Protein AF-A0A5B7FCE2-F1 (afdb_monomer_lite)

Structure (mmCIF, N/CA/C/O backbone):
data_AF-A0A5B7FCE2-F1
#
_entry.id   AF-A0A5B7FCE2-F1
#
loop_
_atom_site.group_PDB
_atom_site.id
_atom_site.type_symbol
_atom_site.label_atom_id
_atom_site.label_alt_id
_atom_site.label_comp_id
_atom_site.label_asym_id
_atom_site.label_entity_id
_atom_site.label_seq_id
_atom_site.pdbx_PDB_ins_code
_atom_site.Cartn_x
_atom_site.Cartn_y
_atom_site.Cartn_z
_atom_site.occupancy
_atom_site.B_iso_or_equiv
_atom_site.auth_seq_id
_atom_site.auth_comp_id
_atom_site.auth_asym_id
_atom_site.auth_atom_id
_atom_site.pdbx_PDB_model_num
ATOM 1 N N . MET A 1 1 ? 36.037 -33.417 -5.469 1.00 50.72 1 MET A N 1
ATOM 2 C CA . MET A 1 1 ? 34.759 -32.670 -5.357 1.00 50.72 1 MET A CA 1
ATOM 3 C C . MET A 1 1 ? 34.865 -31.194 -5.780 1.00 50.72 1 MET A C 1
ATOM 5 O O . MET A 1 1 ? 33.865 -30.491 -5.724 1.00 50.72 1 MET A O 1
ATOM 9 N N . GLU A 1 2 ? 36.021 -30.708 -6.251 1.00 56.47 2 GLU A N 1
ATOM 10 C CA . GLU A 1 2 ? 36.230 -29.274 -6.542 1.00 56.47 2 GLU A CA 1
ATOM 11 C C . GLU A 1 2 ? 35.843 -28.855 -7.974 1.00 56.47 2 GLU A C 1
ATOM 13 O O . GLU A 1 2 ? 35.480 -27.702 -8.206 1.00 56.47 2 GLU A O 1
ATOM 18 N N . THR A 1 3 ? 35.815 -29.795 -8.923 1.00 56.94 3 THR A N 1
ATOM 19 C CA . THR A 1 3 ? 35.539 -29.550 -10.353 1.00 56.94 3 THR A CA 1
ATOM 20 C C . THR A 1 3 ? 34.149 -28.950 -10.610 1.00 56.94 3 THR A C 1
ATOM 22 O O . THR A 1 3 ? 34.021 -27.975 -11.350 1.00 56.94 3 THR A O 1
ATOM 25 N N . GLY A 1 4 ? 33.116 -29.415 -9.898 1.00 60.06 4 GLY A N 1
ATOM 26 C CA . GLY A 1 4 ? 31.748 -28.892 -10.028 1.00 60.06 4 GLY A CA 1
ATOM 27 C C . GLY A 1 4 ? 31.554 -27.458 -9.507 1.00 60.06 4 GLY A C 1
ATOM 28 O O . GLY A 1 4 ? 30.597 -26.784 -9.884 1.00 60.06 4 GLY A O 1
ATOM 29 N N . SER A 1 5 ? 32.456 -26.950 -8.658 1.00 61.88 5 SER A N 1
ATOM 30 C CA . SER A 1 5 ? 32.405 -25.561 -8.167 1.00 61.88 5 SER A CA 1
ATOM 31 C C . SER A 1 5 ? 32.831 -24.567 -9.252 1.00 61.88 5 SER A C 1
ATOM 33 O O . SER A 1 5 ? 32.199 -23.521 -9.434 1.00 61.88 5 SER A O 1
ATOM 35 N N . HIS A 1 6 ? 33.860 -24.919 -10.026 1.00 64.81 6 HIS A N 1
ATOM 36 C CA . HIS A 1 6 ? 34.347 -24.113 -11.145 1.00 64.81 6 HIS A CA 1
ATOM 37 C C . HIS A 1 6 ? 33.341 -24.078 -12.301 1.00 64.81 6 HIS A C 1
ATOM 39 O O . HIS A 1 6 ? 33.077 -23.005 -12.843 1.00 64.81 6 HIS A O 1
ATOM 45 N N . GLU A 1 7 ? 32.692 -25.206 -12.597 1.00 71.44 7 GLU A N 1
ATOM 46 C CA . GLU A 1 7 ? 31.632 -25.293 -13.611 1.00 71.44 7 GLU A CA 1
ATOM 47 C C . GLU A 1 7 ? 30.398 -24.462 -13.242 1.00 71.44 7 GLU A C 1
ATOM 49 O O . GLU A 1 7 ? 29.875 -23.724 -14.075 1.00 71.44 7 GLU A O 1
ATOM 54 N N . ARG A 1 8 ? 29.957 -24.497 -11.976 1.00 72.81 8 ARG A N 1
ATOM 55 C CA . ARG A 1 8 ? 28.836 -23.665 -11.499 1.00 72.81 8 ARG A CA 1
ATOM 56 C C . ARG A 1 8 ? 29.149 -22.175 -11.600 1.00 72.81 8 ARG A C 1
ATOM 58 O O . ARG A 1 8 ? 28.287 -21.399 -12.015 1.00 72.81 8 ARG A O 1
ATOM 65 N N . LYS A 1 9 ? 30.376 -21.770 -11.255 1.00 74.06 9 LYS A N 1
ATOM 66 C CA . LYS A 1 9 ? 30.836 -20.380 -11.395 1.00 74.06 9 LYS A CA 1
ATOM 67 C C . LYS A 1 9 ? 30.898 -19.960 -12.867 1.00 74.06 9 LYS A C 1
ATOM 69 O O . LYS A 1 9 ? 30.381 -18.896 -13.200 1.00 74.06 9 LYS A O 1
ATOM 74 N N . ALA A 1 10 ? 31.438 -20.802 -13.748 1.00 77.38 10 ALA A N 1
ATOM 75 C CA . ALA A 1 10 ? 31.482 -20.552 -15.190 1.00 77.38 10 ALA A CA 1
ATOM 76 C C . ALA A 1 10 ? 30.072 -20.435 -15.800 1.00 77.38 10 ALA A C 1
ATOM 78 O O . ALA A 1 10 ? 29.779 -19.475 -16.511 1.00 77.38 10 ALA A O 1
ATOM 79 N N . GLN A 1 11 ? 29.149 -21.330 -15.436 1.00 73.94 11 GLN A N 1
ATOM 80 C CA . GLN A 1 11 ? 27.745 -21.238 -15.849 1.00 73.94 11 GLN A CA 1
ATOM 81 C C . GLN A 1 11 ? 27.049 -19.983 -15.304 1.00 73.94 11 GLN A C 1
ATOM 83 O O . GLN A 1 11 ? 26.225 -19.384 -15.991 1.00 73.94 11 GLN A O 1
ATOM 88 N N . ALA A 1 12 ? 27.366 -19.553 -14.079 1.00 79.88 12 ALA A N 1
ATOM 89 C CA . ALA A 1 12 ? 26.826 -18.318 -13.514 1.00 79.88 12 ALA A CA 1
ATOM 90 C C . ALA A 1 12 ? 27.313 -17.068 -14.268 1.00 79.88 12 ALA A C 1
ATOM 92 O O . ALA A 1 12 ? 26.557 -16.110 -14.404 1.00 79.88 12 ALA A O 1
ATOM 93 N N . LEU A 1 13 ? 28.544 -17.081 -14.785 1.00 81.81 13 LEU A N 1
ATOM 94 C CA . LEU A 1 13 ? 29.080 -16.027 -15.650 1.00 81.81 13 LEU A CA 1
ATOM 95 C C . LEU A 1 13 ? 28.371 -15.980 -17.011 1.00 81.81 13 LEU A C 1
ATOM 97 O O . LEU A 1 13 ? 27.999 -14.893 -17.441 1.00 81.81 13 LEU A O 1
ATOM 101 N N . ILE A 1 14 ? 28.096 -17.134 -17.629 1.00 87.44 14 ILE A N 1
ATOM 102 C CA . ILE A 1 14 ? 27.365 -17.225 -18.911 1.00 87.44 14 ILE A CA 1
ATOM 103 C C . ILE A 1 14 ? 25.935 -16.668 -18.794 1.00 87.44 14 ILE A C 1
ATOM 105 O O . ILE A 1 14 ? 25.410 -16.078 -19.733 1.00 87.44 14 ILE A O 1
ATOM 109 N N . ARG A 1 15 ? 25.298 -16.805 -17.624 1.00 87.81 15 ARG A N 1
ATOM 110 C CA . ARG A 1 15 ? 23.937 -16.294 -17.372 1.00 87.81 15 ARG A CA 1
ATOM 111 C C . ARG A 1 15 ? 23.875 -14.779 -17.122 1.00 87.81 15 ARG A C 1
ATOM 113 O O . ARG A 1 15 ? 22.774 -14.233 -17.035 1.00 87.81 15 ARG A O 1
ATOM 120 N N . LYS A 1 16 ? 25.008 -14.078 -16.979 1.00 89.69 16 LYS A N 1
ATOM 121 C CA . LYS A 1 16 ? 25.008 -12.625 -16.745 1.00 89.69 16 LYS A CA 1
ATOM 122 C C . LYS A 1 16 ? 24.748 -11.872 -18.047 1.00 89.69 16 LYS A C 1
ATOM 124 O O . LYS A 1 16 ? 25.494 -11.998 -19.010 1.00 89.69 16 LYS A O 1
ATOM 129 N N . ARG A 1 17 ? 23.722 -11.018 -18.045 1.00 87.94 17 ARG A N 1
ATOM 130 C CA . ARG A 1 17 ? 23.502 -10.050 -19.128 1.00 87.94 17 ARG A CA 1
ATOM 131 C C . ARG A 1 17 ? 24.552 -8.939 -19.054 1.00 87.94 17 ARG A C 1
ATOM 133 O O . ARG A 1 17 ? 24.879 -8.465 -17.964 1.00 87.94 17 ARG A O 1
ATOM 140 N N . GLN A 1 18 ? 25.061 -8.519 -20.210 1.00 87.88 18 GLN A N 1
ATOM 141 C CA . GLN A 1 18 ? 25.989 -7.394 -20.311 1.00 87.88 18 GLN A CA 1
ATOM 142 C C . GLN A 1 18 ? 25.303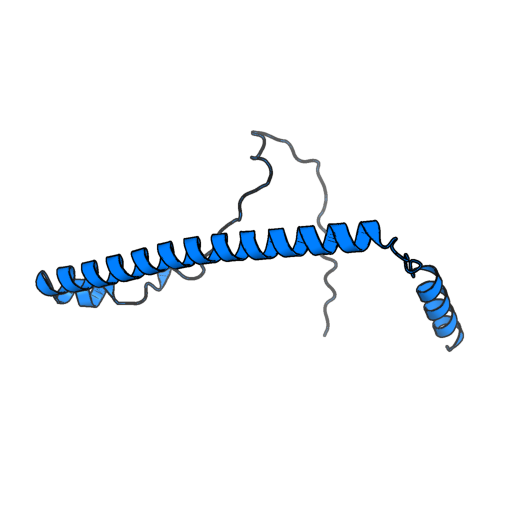 -6.093 -19.869 1.00 87.88 18 GLN A C 1
ATOM 144 O O . GLN A 1 18 ? 24.114 -5.887 -20.119 1.00 87.88 18 GLN A O 1
ATOM 149 N N . LYS A 1 19 ? 26.049 -5.209 -19.196 1.00 83.94 19 LYS A N 1
ATOM 150 C CA . LYS A 1 19 ? 25.536 -3.892 -18.803 1.00 83.94 19 LYS A CA 1
ATOM 151 C C . LYS A 1 19 ? 25.343 -3.031 -20.050 1.00 83.94 19 LYS A C 1
ATOM 153 O O . LYS A 1 19 ? 26.277 -2.858 -20.827 1.00 83.94 19 LYS A O 1
ATOM 158 N N . VAL A 1 20 ? 24.140 -2.491 -20.214 1.00 86.62 20 VAL A N 1
ATOM 159 C CA . VAL A 1 20 ? 23.812 -1.560 -21.297 1.00 86.62 20 VAL A CA 1
ATOM 160 C C . VAL A 1 20 ? 24.188 -0.147 -20.857 1.00 86.62 20 VAL A C 1
ATOM 162 O O . VAL A 1 20 ? 23.653 0.345 -19.864 1.00 86.62 20 VAL A O 1
ATOM 165 N N . THR A 1 21 ? 25.087 0.506 -21.595 1.00 85.69 21 THR A N 1
ATOM 166 C CA . THR A 1 21 ? 25.339 1.949 -21.459 1.00 85.69 21 THR A CA 1
ATOM 167 C C . THR A 1 21 ? 24.223 2.705 -22.170 1.00 85.69 21 THR A C 1
ATOM 169 O O . THR A 1 21 ? 23.902 2.404 -23.320 1.00 85.69 21 THR A O 1
ATOM 172 N N . MET A 1 22 ? 23.598 3.659 -21.484 1.00 86.31 22 MET A N 1
ATOM 173 C CA . MET A 1 22 ? 22.507 4.452 -22.053 1.00 86.31 22 MET A CA 1
ATOM 174 C C . MET A 1 22 ? 23.052 5.700 -22.736 1.00 86.31 22 MET A C 1
ATOM 176 O O . MET A 1 22 ? 24.048 6.263 -22.292 1.00 86.31 22 MET A O 1
ATOM 180 N N . ARG A 1 23 ? 22.400 6.116 -23.825 1.00 92.69 23 ARG A N 1
ATOM 181 C CA . ARG A 1 23 ? 22.645 7.430 -24.430 1.00 92.69 23 ARG A CA 1
ATOM 182 C C . ARG A 1 23 ? 22.108 8.512 -23.493 1.00 92.69 23 ARG A C 1
ATOM 184 O O . ARG A 1 23 ? 21.086 8.284 -22.846 1.00 92.69 23 ARG A O 1
ATOM 191 N N . GLU A 1 24 ? 22.756 9.672 -23.478 1.00 92.75 24 GLU A N 1
ATOM 192 C CA . GLU A 1 24 ? 22.398 10.803 -22.609 1.00 92.75 24 GLU A CA 1
ATOM 193 C C . GLU A 1 24 ? 20.923 11.207 -22.755 1.00 92.75 24 GLU A C 1
ATOM 195 O O . GLU A 1 24 ? 20.202 11.291 -21.768 1.00 92.75 24 GLU A O 1
ATOM 200 N N . GLU A 1 25 ? 20.431 11.309 -23.994 1.00 94.00 25 GLU A N 1
ATOM 201 C CA . GLU A 1 25 ? 19.029 11.635 -24.298 1.00 94.00 25 GLU A CA 1
ATOM 202 C C . GLU A 1 25 ? 18.035 10.683 -23.604 1.00 94.00 25 GLU A C 1
ATOM 204 O O . GLU A 1 25 ? 17.027 11.103 -23.040 1.00 94.00 25 GLU A O 1
ATOM 209 N N . VAL A 1 26 ? 18.341 9.382 -23.582 1.00 93.88 26 VAL A N 1
ATOM 210 C CA . VAL A 1 26 ? 17.493 8.371 -22.930 1.00 93.88 26 VAL A CA 1
ATOM 211 C C . VAL A 1 26 ? 17.553 8.507 -21.406 1.00 93.88 26 VAL A C 1
ATOM 213 O O . VAL A 1 26 ? 16.565 8.232 -20.722 1.00 93.88 26 VAL A O 1
ATOM 216 N N . ALA A 1 27 ? 18.701 8.909 -20.856 1.00 93.75 27 ALA A N 1
ATOM 217 C CA . ALA A 1 27 ? 18.851 9.152 -19.425 1.00 93.75 27 ALA A CA 1
ATOM 218 C C . ALA A 1 27 ? 18.044 10.384 -18.985 1.00 93.75 27 ALA A C 1
ATOM 220 O O . ALA A 1 27 ? 17.318 10.312 -17.990 1.00 93.75 27 ALA A O 1
ATOM 221 N N . GLU A 1 28 ? 18.090 11.465 -19.762 1.00 95.19 28 GLU A N 1
ATOM 222 C CA . GLU A 1 28 ? 17.329 12.689 -19.507 1.00 95.19 28 GLU A CA 1
ATOM 223 C C . GLU A 1 28 ? 15.814 12.451 -19.594 1.00 95.19 28 GLU A C 1
ATOM 225 O O . GLU A 1 28 ? 15.080 12.793 -18.662 1.00 95.19 28 GLU A O 1
ATOM 230 N N . GLN A 1 29 ? 15.342 11.754 -20.635 1.00 96.06 29 GLN A N 1
ATOM 231 C CA . GLN A 1 29 ? 13.928 11.372 -20.770 1.00 96.06 29 GLN A CA 1
ATOM 232 C C . GLN A 1 29 ? 13.426 10.576 -19.555 1.00 96.06 29 GLN A C 1
ATOM 234 O O . GLN A 1 29 ? 12.328 10.813 -19.044 1.00 96.06 29 GLN A O 1
ATOM 239 N N . ARG A 1 30 ? 14.240 9.645 -19.039 1.00 95.88 30 ARG A N 1
ATOM 240 C CA . ARG A 1 30 ? 13.906 8.873 -17.831 1.00 95.88 30 ARG A CA 1
ATOM 241 C C . ARG A 1 30 ? 13.876 9.738 -16.580 1.00 95.88 30 ARG A C 1
ATOM 243 O O . ARG A 1 30 ? 12.999 9.537 -15.738 1.00 95.88 30 ARG A O 1
ATOM 250 N N . ALA A 1 31 ? 14.809 10.677 -16.442 1.00 96.56 31 ALA A N 1
ATOM 251 C CA . ALA A 1 31 ? 14.831 11.606 -15.319 1.00 96.56 31 ALA A CA 1
ATOM 252 C C . ALA A 1 31 ? 13.567 12.482 -15.313 1.00 96.56 31 ALA A C 1
ATOM 254 O O . ALA A 1 31 ? 12.901 12.602 -14.281 1.00 96.56 31 ALA A O 1
ATOM 255 N N . GLN A 1 32 ? 13.175 13.004 -16.478 1.00 97.56 32 GLN A N 1
ATOM 256 C CA . GLN A 1 32 ? 11.947 13.778 -16.637 1.00 97.56 32 GLN A CA 1
ATOM 257 C C . GLN A 1 32 ? 10.698 12.950 -16.306 1.00 97.56 32 GLN A C 1
ATOM 259 O O . GLN A 1 32 ? 9.860 13.400 -15.522 1.00 97.56 32 GLN A O 1
ATOM 264 N N . LEU A 1 33 ? 10.595 11.725 -16.833 1.00 98.00 33 LEU A N 1
ATOM 265 C CA . LEU A 1 33 ? 9.478 10.824 -16.540 1.00 98.00 33 LEU A CA 1
ATOM 266 C C . LEU A 1 33 ? 9.392 10.499 -15.044 1.00 98.00 33 LEU A C 1
ATOM 268 O O . LEU A 1 33 ? 8.311 10.509 -14.461 1.00 98.00 33 LEU A O 1
ATOM 272 N N . THR A 1 34 ? 10.534 10.257 -14.400 1.00 97.94 34 THR A N 1
ATOM 273 C CA . THR A 1 34 ? 10.591 9.955 -12.963 1.00 97.94 34 THR A CA 1
ATOM 274 C C . THR A 1 34 ? 10.111 11.139 -12.125 1.00 97.94 34 THR A C 1
ATOM 276 O O . THR A 1 34 ? 9.373 10.943 -11.161 1.00 97.94 34 THR A O 1
ATOM 279 N N . LYS A 1 35 ? 10.468 12.372 -12.513 1.00 98.25 35 LYS A N 1
ATOM 280 C CA . LYS A 1 35 ? 9.981 13.600 -11.866 1.00 98.25 35 LYS A CA 1
ATOM 281 C C . LYS A 1 35 ? 8.467 13.772 -12.024 1.00 98.25 35 LYS A C 1
ATOM 283 O O . LYS A 1 35 ? 7.786 14.130 -11.069 1.00 98.25 35 LYS A O 1
ATOM 288 N N . GLN A 1 36 ? 7.930 13.511 -13.213 1.00 98.38 36 GLN A N 1
ATOM 289 C CA . GLN A 1 36 ? 6.483 13.576 -13.443 1.00 98.38 36 GLN A CA 1
ATOM 290 C C . GLN A 1 36 ? 5.745 12.505 -12.635 1.00 98.38 36 GLN A C 1
ATOM 292 O O . GLN A 1 36 ? 4.727 12.785 -12.005 1.00 98.38 36 GLN A O 1
ATOM 297 N N . TRP A 1 37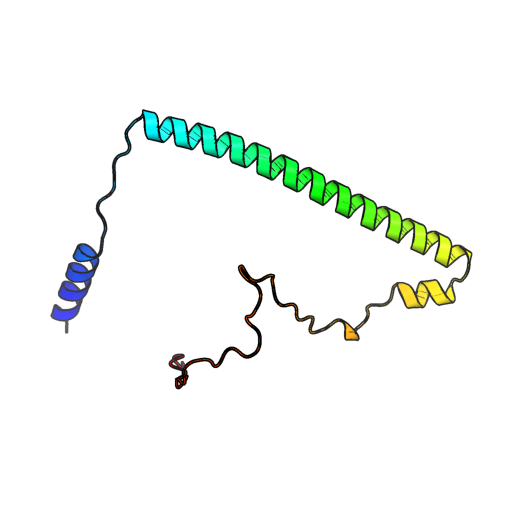 ? 6.288 11.287 -12.599 1.00 98.50 37 TRP A N 1
ATOM 298 C CA . TRP A 1 37 ? 5.721 10.192 -11.823 1.00 98.50 37 TRP A CA 1
ATOM 299 C C . TRP A 1 37 ? 5.731 10.474 -10.320 1.00 98.50 37 TRP A C 1
ATOM 301 O O . TRP A 1 37 ? 4.741 10.199 -9.642 1.00 98.50 37 TRP A O 1
ATOM 311 N N . SER A 1 38 ? 6.812 11.054 -9.788 1.00 98.31 38 SER A N 1
ATOM 312 C CA . SER A 1 38 ? 6.884 11.396 -8.366 1.00 98.31 38 SER A CA 1
ATOM 313 C C . SER A 1 38 ? 5.856 12.462 -7.989 1.00 98.31 38 SER A C 1
ATOM 315 O O . SER A 1 38 ? 5.165 12.299 -6.983 1.00 98.31 38 SER A O 1
ATOM 317 N N . GLN A 1 39 ? 5.683 13.489 -8.825 1.00 98.38 39 GLN A N 1
ATOM 318 C CA . GLN A 1 39 ? 4.640 14.495 -8.638 1.00 98.38 39 GLN A CA 1
ATOM 319 C C . GLN A 1 39 ? 3.241 13.863 -8.664 1.00 98.38 39 GLN A C 1
ATOM 321 O O . GLN A 1 39 ? 2.455 14.071 -7.742 1.00 98.38 39 GLN A O 1
ATOM 326 N N . TYR A 1 40 ? 2.953 13.023 -9.662 1.00 98.62 40 TYR A N 1
ATOM 327 C CA . TYR A 1 40 ? 1.668 12.330 -9.770 1.00 98.62 40 TYR A CA 1
ATOM 328 C C . TYR A 1 40 ? 1.366 11.461 -8.539 1.00 98.62 40 TYR A C 1
ATOM 330 O O . TYR A 1 40 ? 0.275 11.520 -7.968 1.00 98.62 40 TYR A O 1
ATOM 338 N N . LYS A 1 41 ? 2.342 10.664 -8.085 1.00 98.50 41 LYS A N 1
ATOM 339 C CA . LYS A 1 41 ? 2.182 9.809 -6.901 1.00 98.50 41 LYS A CA 1
ATOM 340 C C . LYS A 1 41 ? 1.997 10.614 -5.621 1.00 98.50 41 LYS A C 1
ATOM 342 O O . LYS A 1 41 ? 1.238 10.180 -4.755 1.00 98.50 41 LYS A O 1
ATOM 347 N N . PHE A 1 42 ? 2.647 11.769 -5.510 1.00 98.50 42 PHE A N 1
ATOM 348 C CA . PHE A 1 42 ? 2.454 12.678 -4.388 1.00 98.50 42 PHE A CA 1
ATOM 349 C C . PHE A 1 42 ? 1.031 13.247 -4.359 1.00 98.50 42 PHE A C 1
ATOM 351 O O . PHE A 1 42 ? 0.366 13.173 -3.327 1.00 98.50 42 PHE A O 1
ATOM 358 N N . GLU A 1 43 ? 0.522 13.731 -5.492 1.00 98.50 43 GLU A N 1
ATOM 359 C CA . GLU A 1 43 ? -0.854 14.230 -5.600 1.00 98.50 43 GLU A CA 1
ATOM 360 C C . GLU A 1 43 ? -1.889 13.135 -5.298 1.00 98.50 43 GLU A C 1
ATOM 362 O O . GLU A 1 43 ? -2.868 13.380 -4.589 1.00 98.50 43 GLU A O 1
ATOM 367 N N . GLN A 1 44 ? -1.667 11.910 -5.790 1.00 98.50 44 GLN A N 1
ATOM 368 C CA . GLN A 1 44 ? -2.516 10.762 -5.468 1.00 98.50 44 GLN A CA 1
ATOM 369 C C . GLN A 1 44 ? -2.536 10.499 -3.954 1.00 98.50 44 GLN A C 1
ATOM 371 O O . GLN A 1 44 ? -3.609 10.387 -3.362 1.00 98.50 44 GLN A O 1
ATOM 376 N N . HIS A 1 45 ? -1.364 10.470 -3.317 1.00 98.44 45 HIS A N 1
ATOM 377 C CA . HIS A 1 45 ? -1.250 10.255 -1.877 1.00 98.44 45 HIS A CA 1
ATOM 378 C C . HIS A 1 45 ? -1.954 11.355 -1.068 1.00 98.44 45 HIS A C 1
ATOM 380 O O . HIS A 1 45 ? -2.690 11.060 -0.129 1.00 98.44 45 HIS A O 1
ATOM 386 N N . GLN A 1 46 ? -1.796 12.626 -1.449 1.00 98.56 46 GLN A N 1
ATOM 387 C CA . GLN A 1 46 ? -2.485 13.734 -0.780 1.00 98.56 46 GLN A CA 1
ATOM 388 C C . GLN A 1 46 ? -4.012 13.602 -0.851 1.00 98.56 46 GLN A C 1
ATOM 390 O O . GLN A 1 46 ? -4.701 13.881 0.138 1.00 98.56 46 GLN A O 1
ATOM 395 N N . LYS A 1 47 ? -4.550 13.151 -1.992 1.00 98.50 47 LYS A N 1
ATOM 396 C CA . LYS A 1 47 ? -5.989 12.898 -2.158 1.00 98.50 47 LYS A CA 1
ATOM 397 C C . LYS A 1 47 ? -6.456 11.758 -1.254 1.00 98.50 47 LYS A C 1
ATOM 399 O O . LYS A 1 47 ? -7.433 11.934 -0.530 1.00 98.50 47 LYS A O 1
ATOM 404 N N . GLU A 1 48 ? -5.735 10.639 -1.235 1.00 98.38 48 GLU A N 1
ATOM 405 C CA . GLU A 1 48 ? -6.035 9.486 -0.372 1.00 98.38 48 GLU A CA 1
ATOM 406 C C . GLU A 1 48 ? -6.021 9.870 1.115 1.00 98.38 48 GLU A C 1
ATOM 408 O O . GLU A 1 48 ? -6.977 9.594 1.840 1.00 98.38 48 GLU A O 1
ATOM 413 N N . VAL A 1 49 ? -4.989 10.592 1.561 1.00 98.38 49 VAL A N 1
ATOM 414 C CA . VAL A 1 49 ? -4.875 11.067 2.949 1.00 98.38 49 VAL A CA 1
ATOM 415 C C . VAL A 1 49 ? -6.008 12.027 3.301 1.00 98.38 49 VAL A C 1
ATOM 417 O O . VAL A 1 49 ? -6.555 11.957 4.400 1.00 98.38 49 VAL A O 1
ATOM 420 N N . THR A 1 50 ? -6.391 12.917 2.385 1.00 98.50 50 THR A N 1
ATOM 421 C CA . THR A 1 50 ? -7.523 13.829 2.599 1.00 98.50 50 THR A CA 1
ATOM 422 C C . THR A 1 50 ? -8.830 13.066 2.791 1.00 98.50 50 THR A C 1
ATOM 424 O O . THR A 1 50 ? -9.600 13.393 3.692 1.00 98.50 50 THR A O 1
ATOM 427 N N . VAL A 1 51 ? -9.079 12.039 1.976 1.00 98.50 51 VAL A N 1
ATOM 428 C CA . VAL A 1 51 ? -10.273 11.190 2.101 1.00 98.50 51 VAL A CA 1
ATOM 429 C C . VAL A 1 51 ? -10.262 10.436 3.428 1.00 98.50 51 VAL A C 1
ATOM 431 O O . VAL A 1 51 ? -11.252 10.477 4.153 1.00 98.50 51 VAL A O 1
ATOM 434 N N . LEU A 1 52 ? -9.135 9.823 3.798 1.00 98.44 52 LEU A N 1
ATOM 435 C CA . LEU A 1 52 ? -9.014 9.098 5.062 1.00 98.44 52 LEU A CA 1
ATOM 436 C C . LEU A 1 52 ? -9.256 10.011 6.272 1.00 98.44 52 LEU A C 1
ATOM 438 O O . LEU A 1 52 ? -10.000 9.645 7.177 1.00 98.44 52 LEU A O 1
ATOM 442 N N . LYS A 1 53 ? -8.693 11.226 6.264 1.00 98.50 53 LYS A N 1
ATOM 443 C CA . LYS A 1 53 ? -8.936 12.227 7.315 1.00 98.50 53 LYS A CA 1
ATOM 444 C C . LYS A 1 53 ? -10.418 12.562 7.449 1.00 98.50 53 LYS A C 1
ATOM 446 O O . LYS A 1 53 ? -10.914 12.628 8.566 1.00 98.50 53 LYS A O 1
ATOM 451 N N . LYS A 1 54 ? -11.129 12.742 6.331 1.00 98.44 54 LYS A N 1
ATOM 452 C CA . LYS A 1 54 ? -12.577 12.999 6.347 1.00 98.44 54 LYS A CA 1
ATOM 453 C C . LYS A 1 54 ? -13.355 11.837 6.961 1.00 98.44 54 LYS A C 1
ATOM 455 O O . LYS A 1 54 ? -14.240 12.084 7.766 1.00 98.44 54 LYS A O 1
ATOM 460 N N . ILE A 1 55 ? -13.005 10.597 6.611 1.00 98.44 55 ILE A N 1
ATOM 461 C CA . ILE A 1 55 ? -13.641 9.395 7.174 1.00 98.44 55 ILE A CA 1
ATOM 462 C C . ILE A 1 55 ? -13.431 9.334 8.690 1.00 98.44 55 ILE A C 1
ATOM 464 O O . ILE A 1 55 ? -14.380 9.080 9.422 1.00 98.44 55 ILE A O 1
ATOM 468 N N . ILE A 1 56 ? -12.211 9.603 9.165 1.00 98.19 56 ILE A N 1
ATOM 469 C CA . ILE A 1 56 ? -11.896 9.600 10.600 1.00 98.19 56 ILE A CA 1
ATOM 470 C C . ILE A 1 56 ? -12.690 10.686 11.333 1.00 98.19 56 ILE A C 1
ATOM 472 O O . ILE A 1 56 ? -13.352 10.381 12.316 1.00 98.19 56 ILE A O 1
ATOM 476 N N . VAL A 1 57 ? -12.690 11.924 10.825 1.00 98.50 57 VAL A N 1
ATOM 477 C CA . VAL A 1 57 ? -13.439 13.033 11.441 1.00 98.50 57 VAL A CA 1
ATOM 478 C C . VAL A 1 57 ? -14.936 12.733 11.490 1.00 98.50 57 VAL A C 1
ATOM 480 O O . VAL A 1 57 ? -15.556 12.936 12.526 1.00 98.50 57 VAL A O 1
ATOM 483 N N . ALA A 1 58 ? -15.510 12.212 10.402 1.00 98.25 58 ALA A N 1
ATOM 484 C CA . ALA A 1 58 ? -16.925 11.854 10.357 1.00 98.25 58 ALA A CA 1
ATOM 485 C C . ALA A 1 58 ? -17.266 10.727 11.343 1.00 98.25 58 ALA A C 1
ATOM 487 O O . ALA A 1 58 ? -18.287 10.796 12.020 1.00 98.25 58 ALA A O 1
ATOM 488 N N . ARG A 1 59 ? -16.401 9.711 11.462 1.00 97.38 59 ARG A N 1
ATOM 489 C CA . ARG A 1 59 ? -16.553 8.643 12.459 1.00 97.38 59 ARG A CA 1
ATOM 490 C C . ARG A 1 59 ? -16.532 9.207 13.878 1.00 97.38 59 ARG A C 1
ATOM 492 O O . ARG A 1 59 ? -17.383 8.844 14.679 1.00 97.38 59 ARG A O 1
ATOM 499 N N . ASP A 1 60 ? -15.565 10.065 14.188 1.00 97.44 60 ASP A N 1
ATOM 500 C CA . ASP A 1 60 ? -15.397 10.609 15.537 1.00 97.44 60 ASP A CA 1
ATOM 501 C C . ASP A 1 60 ? -16.576 11.520 15.921 1.00 97.44 60 ASP A C 1
ATOM 503 O O . ASP A 1 60 ? -17.074 11.431 17.039 1.00 97.44 60 ASP A O 1
ATOM 507 N N . GLN A 1 61 ? -17.079 12.328 14.979 1.00 97.94 61 GLN A N 1
ATOM 508 C CA . GLN A 1 61 ? -18.301 13.123 15.161 1.00 97.94 61 GLN A CA 1
ATOM 509 C C . GLN A 1 61 ? -19.525 12.238 15.418 1.00 97.94 61 GLN A C 1
ATOM 511 O O . GLN A 1 61 ? -20.246 12.468 16.382 1.00 97.94 61 GLN A O 1
ATOM 516 N N . ALA A 1 62 ? -19.717 11.190 14.612 1.00 97.69 62 ALA A N 1
ATOM 517 C CA . ALA A 1 62 ? -20.829 10.260 14.788 1.00 97.69 62 ALA A CA 1
ATOM 518 C C . ALA A 1 62 ? -20.775 9.522 16.139 1.00 97.69 62 ALA A C 1
ATOM 520 O O . ALA A 1 62 ? -21.813 9.265 16.738 1.00 97.69 62 ALA A O 1
ATOM 521 N N . LEU A 1 63 ? -19.578 9.193 16.643 1.00 97.50 63 LEU A N 1
ATOM 522 C CA . LEU A 1 63 ? -19.417 8.575 17.965 1.00 97.50 63 LEU A CA 1
ATOM 523 C C . LEU A 1 63 ? -19.741 9.542 19.109 1.00 97.50 63 LEU A C 1
ATOM 525 O O . LEU A 1 63 ? -20.299 9.113 20.116 1.00 97.50 63 LEU A O 1
ATOM 529 N N . GLU A 1 64 ? -19.399 10.822 18.970 1.00 97.31 64 GLU A N 1
ATOM 530 C CA . GLU A 1 64 ? -19.741 11.842 19.964 1.00 97.31 64 GLU A C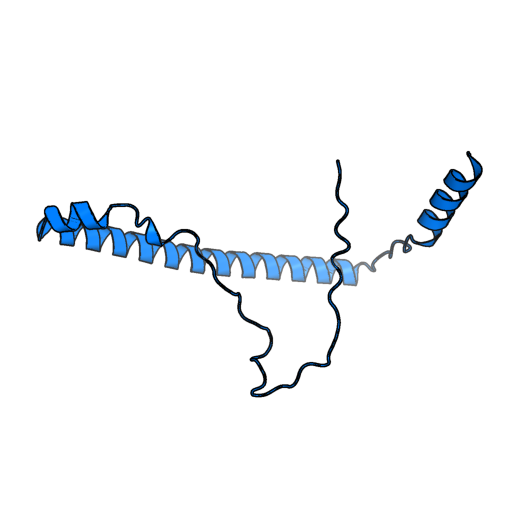A 1
ATOM 531 C C . GLU A 1 64 ? -21.254 12.095 20.006 1.00 97.31 64 GLU A C 1
ATOM 533 O O . GLU A 1 64 ? -21.838 12.124 21.087 1.00 97.31 64 GLU A O 1
ATOM 538 N N . GLU A 1 65 ? -21.904 12.196 18.843 1.00 97.19 65 GLU A N 1
ATOM 539 C CA . GLU A 1 65 ? -23.368 12.291 18.747 1.00 97.19 65 GLU A CA 1
ATOM 540 C C . GLU A 1 65 ? -24.044 11.050 19.350 1.00 97.19 65 GLU A C 1
ATOM 542 O O . GLU A 1 65 ? -24.926 11.179 20.199 1.00 97.19 65 GLU A O 1
ATOM 547 N N . LEU A 1 66 ? -23.561 9.846 19.013 1.00 97.56 66 LEU A N 1
ATOM 548 C CA . LEU A 1 66 ? -24.077 8.594 19.572 1.00 97.56 66 LEU A CA 1
ATOM 549 C C . LEU A 1 66 ? -23.977 8.565 21.099 1.00 97.56 66 LEU A C 1
ATOM 551 O O . LEU A 1 66 ? -24.905 8.117 21.764 1.00 97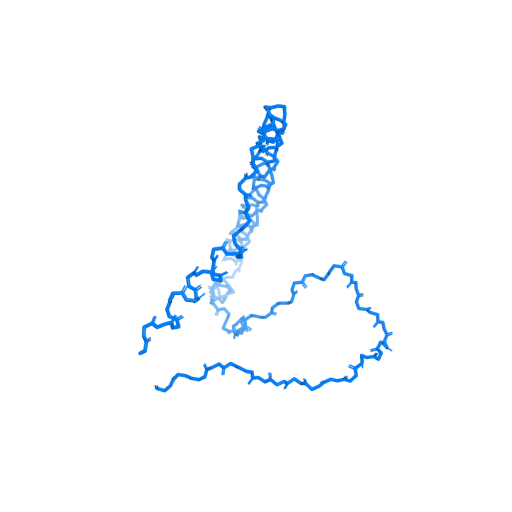.56 66 LEU A O 1
ATOM 555 N N . ARG A 1 67 ? -22.874 9.065 21.666 1.00 96.25 67 ARG A N 1
ATOM 556 C CA . ARG A 1 67 ? -22.683 9.122 23.118 1.00 96.25 67 ARG A CA 1
ATOM 557 C C . ARG A 1 67 ? -23.677 10.063 23.798 1.00 96.25 67 ARG A C 1
ATOM 559 O O . ARG A 1 67 ? -24.122 9.767 24.904 1.00 96.25 67 ARG A O 1
ATOM 566 N N . GLN A 1 68 ? -24.009 11.184 23.159 1.00 96.25 68 GLN A N 1
ATOM 567 C CA . GLN A 1 68 ? -25.003 12.131 23.673 1.00 96.25 68 GLN A CA 1
ATOM 568 C C . GLN A 1 68 ? -26.418 11.541 23.654 1.00 96.25 68 GLN A C 1
ATOM 570 O O . GLN A 1 68 ? -27.218 11.853 24.535 1.00 96.25 68 GLN A O 1
ATOM 575 N N . GLU A 1 69 ? -26.721 10.680 22.681 1.00 96.69 69 GLU A N 1
ATOM 576 C CA . GLU A 1 69 ? -28.007 9.984 22.584 1.00 96.69 69 GLU A CA 1
ATOM 577 C C . GLU A 1 69 ? -28.101 8.765 23.517 1.00 96.69 69 GLU A C 1
ATOM 579 O O . GLU A 1 69 ? -29.135 8.549 24.153 1.00 96.69 69 GLU A O 1
ATOM 584 N N . SER A 1 70 ? -27.041 7.953 23.602 1.00 97.12 70 SER A N 1
ATOM 585 C CA . SER A 1 70 ? -26.992 6.737 24.416 1.00 97.12 70 SER A CA 1
ATOM 586 C C . SER A 1 70 ? -25.556 6.304 24.728 1.00 97.12 70 SER A C 1
ATOM 588 O O . SER A 1 70 ? -24.797 5.872 23.857 1.00 97.12 70 SER A O 1
ATOM 590 N N . GLU A 1 71 ? -25.203 6.332 26.012 1.00 94.88 71 GLU A N 1
ATOM 591 C CA . GLU A 1 71 ? -23.890 5.875 26.477 1.00 94.88 71 GLU A CA 1
ATOM 592 C C . GLU A 1 71 ? -23.709 4.354 26.326 1.00 94.88 71 GLU A C 1
ATOM 594 O O . GLU A 1 71 ? -22.627 3.903 25.949 1.00 94.88 71 GLU A O 1
ATOM 599 N N . ASP A 1 72 ? -24.773 3.568 26.523 1.00 96.94 72 ASP A N 1
ATOM 600 C CA . ASP A 1 72 ? -24.736 2.107 26.377 1.00 96.94 72 ASP A CA 1
ATOM 601 C C . ASP A 1 72 ? -24.406 1.689 24.934 1.00 96.94 72 ASP A C 1
ATOM 603 O O . ASP A 1 72 ? -23.552 0.832 24.709 1.00 96.94 72 ASP A O 1
ATOM 607 N N . LEU A 1 73 ? -25.025 2.333 23.933 1.00 96.62 73 LEU A N 1
ATOM 608 C CA . LEU A 1 73 ? -24.734 2.054 22.520 1.00 96.62 73 LEU A CA 1
ATOM 609 C C . LEU A 1 73 ? -23.312 2.462 22.133 1.00 96.62 73 LEU A C 1
ATOM 611 O O . LEU A 1 73 ? -22.665 1.781 21.336 1.00 96.62 73 LEU A O 1
ATOM 615 N N . TRP A 1 74 ? -22.813 3.561 22.700 1.00 97.00 74 TRP A N 1
ATOM 616 C CA . TRP A 1 74 ? -21.437 3.989 22.486 1.00 97.00 74 TRP A CA 1
ATOM 617 C C . TRP A 1 74 ? -20.429 2.972 23.044 1.00 97.00 74 TRP A C 1
ATOM 619 O O . TRP A 1 74 ? -19.468 2.639 22.348 1.00 97.00 74 TRP A O 1
ATOM 629 N N . LEU A 1 75 ? -20.663 2.437 24.251 1.00 96.19 75 LEU A N 1
ATOM 630 C CA . LEU A 1 75 ? -19.794 1.433 24.884 1.00 96.19 75 LEU A CA 1
ATOM 631 C C . LEU A 1 75 ? -19.657 0.161 24.047 1.00 96.19 75 LEU A C 1
ATOM 633 O O . LEU A 1 75 ? -18.557 -0.389 23.967 1.00 96.19 75 LEU A O 1
ATOM 637 N N . GLU A 1 76 ? -20.746 -0.277 23.415 1.00 94.81 76 GLU A N 1
ATOM 638 C CA . GLU A 1 76 ? -20.747 -1.419 22.498 1.00 94.81 76 GLU A CA 1
ATOM 639 C C . GLU A 1 76 ? -20.036 -1.089 21.177 1.00 94.81 76 GLU A C 1
ATOM 641 O O . GLU A 1 76 ? -19.226 -1.875 20.687 1.00 94.81 76 GLU A O 1
ATOM 646 N N . ALA A 1 77 ? -20.271 0.099 20.611 1.00 95.00 77 ALA A N 1
ATOM 647 C CA . ALA A 1 77 ? -19.715 0.494 19.315 1.00 95.00 77 ALA A CA 1
ATOM 648 C C . ALA A 1 77 ? -18.180 0.631 19.303 1.00 95.00 77 ALA A C 1
ATOM 650 O O . ALA A 1 77 ? -17.555 0.455 18.255 1.00 95.00 77 ALA A O 1
ATOM 651 N N . ILE A 1 78 ? -17.560 0.959 20.44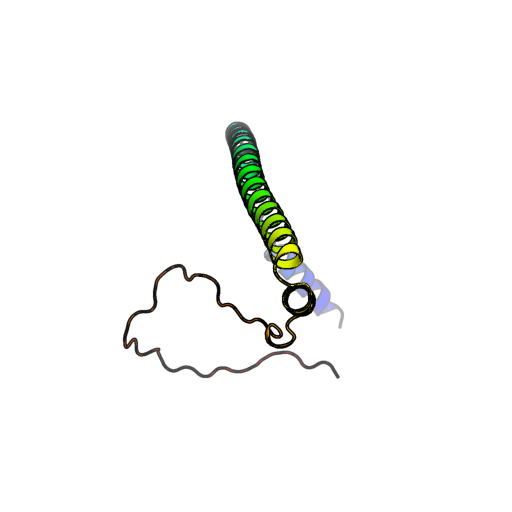2 1.00 95.06 78 ILE A N 1
ATOM 652 C CA . ILE A 1 78 ? -16.096 1.076 20.561 1.00 95.06 78 ILE A CA 1
ATOM 653 C C . ILE A 1 78 ? -15.386 -0.271 20.756 1.00 95.06 78 ILE A C 1
ATOM 655 O O . ILE A 1 78 ? -14.154 -0.319 20.681 1.00 95.06 78 ILE A O 1
ATOM 659 N N . GLN A 1 79 ? -16.124 -1.353 21.032 1.00 94.31 79 GLN A N 1
ATOM 660 C CA . GLN A 1 79 ? -15.522 -2.670 21.220 1.00 94.31 79 GLN A CA 1
ATOM 661 C C . GLN A 1 79 ? -14.950 -3.213 19.911 1.00 94.31 79 GLN A C 1
ATOM 663 O O . GLN A 1 79 ? -15.415 -2.927 18.808 1.00 94.31 79 GLN A O 1
ATOM 668 N N . VAL A 1 80 ? -13.911 -4.037 20.038 1.00 91.75 80 VAL A N 1
ATOM 669 C CA . VAL A 1 80 ? -13.318 -4.719 18.888 1.00 91.75 80 VAL A CA 1
ATOM 670 C C . VAL A 1 80 ? -14.235 -5.858 18.456 1.00 91.75 80 VAL A C 1
ATOM 672 O O . VAL A 1 80 ? -14.469 -6.793 19.217 1.00 91.75 80 VAL A O 1
ATOM 675 N N . ASP A 1 81 ? -14.695 -5.826 17.207 1.00 93.62 81 ASP A N 1
ATOM 676 C CA . ASP A 1 81 ? -15.439 -6.943 16.631 1.00 93.62 81 ASP A CA 1
ATOM 677 C C . ASP A 1 81 ? -14.494 -8.112 16.301 1.00 93.62 81 ASP A C 1
ATOM 679 O O . ASP A 1 81 ? -13.719 -8.089 15.338 1.00 93.62 81 ASP A O 1
ATOM 683 N N . HIS A 1 82 ? -14.568 -9.161 17.118 1.00 89.94 82 HIS A N 1
ATOM 684 C CA . HIS A 1 82 ? -13.775 -10.375 16.957 1.00 89.94 82 HIS A CA 1
ATOM 685 C C . HIS A 1 82 ? -14.158 -11.202 15.716 1.00 89.94 82 HIS A C 1
ATOM 687 O O . HIS A 1 82 ? -13.358 -12.033 15.284 1.00 89.94 82 HIS A O 1
ATOM 693 N N . VAL A 1 83 ? -15.329 -10.971 15.107 1.00 91.44 83 VAL A N 1
ATOM 694 C CA . VAL A 1 83 ? -15.783 -11.671 13.889 1.00 91.44 83 VAL A CA 1
ATOM 695 C C . VAL A 1 83 ? -15.024 -11.195 12.645 1.00 91.44 83 VAL A C 1
ATOM 697 O O . VAL A 1 83 ? -14.936 -11.917 11.650 1.00 91.44 83 VAL A O 1
ATOM 700 N N . LEU A 1 84 ? -14.392 -10.019 12.700 1.00 90.69 84 LEU A N 1
ATOM 701 C CA . LEU A 1 84 ? -13.610 -9.471 11.588 1.00 90.69 84 LEU A CA 1
ATOM 702 C C . LEU A 1 84 ? -12.346 -10.284 11.262 1.00 90.69 84 LEU A C 1
ATOM 704 O O . LEU A 1 84 ? -11.740 -10.074 10.208 1.00 90.69 84 LEU A O 1
ATOM 708 N N . LEU A 1 85 ? -11.925 -11.209 12.132 1.00 90.06 85 LEU A N 1
ATOM 709 C CA . LEU A 1 85 ? -10.708 -11.998 11.958 1.00 90.06 85 LEU A CA 1
ATOM 710 C C . LEU A 1 85 ? -11.023 -13.501 11.815 1.00 90.06 85 LEU A C 1
ATOM 712 O O . LEU A 1 85 ? -11.719 -14.058 12.659 1.00 90.06 85 LEU A O 1
ATOM 716 N N . PRO A 1 86 ? -10.471 -14.202 10.800 1.00 91.75 86 PRO A N 1
ATOM 717 C CA . PRO A 1 86 ? -9.539 -13.719 9.780 1.00 91.75 86 PRO A CA 1
ATOM 718 C C . PRO A 1 86 ? -10.243 -13.054 8.584 1.00 91.75 86 PRO A C 1
ATOM 720 O O . PRO A 1 86 ? -10.994 -13.695 7.847 1.00 91.75 86 PRO A O 1
ATOM 723 N N . PHE A 1 87 ? -9.904 -11.795 8.309 1.00 93.69 87 PHE A N 1
ATOM 724 C CA . PHE A 1 87 ? -10.355 -11.094 7.109 1.00 93.69 87 PHE A CA 1
ATOM 725 C C . PHE A 1 87 ? -9.701 -11.680 5.846 1.00 93.69 87 PHE A C 1
ATOM 727 O O . PHE A 1 87 ? -8.476 -11.799 5.762 1.00 93.69 87 PHE A O 1
ATOM 734 N N . LYS A 1 88 ? -10.511 -12.025 4.837 1.00 94.50 88 LYS A N 1
ATOM 735 C CA . LYS A 1 88 ? -10.041 -12.488 3.521 1.00 94.50 88 LYS A CA 1
ATOM 736 C C . LYS A 1 88 ? -10.690 -11.664 2.416 1.00 94.50 88 LYS A C 1
ATOM 738 O O . LYS A 1 88 ? -11.909 -11.649 2.289 1.00 94.50 88 LYS A O 1
ATOM 743 N N . ALA A 1 89 ? -9.869 -11.060 1.564 1.00 94.44 89 ALA A N 1
ATOM 744 C CA . ALA A 1 89 ? -10.308 -10.366 0.359 1.00 94.44 89 ALA A CA 1
ATOM 745 C C . ALA A 1 89 ? -9.512 -10.859 -0.854 1.00 94.44 89 ALA A C 1
ATOM 747 O O . ALA A 1 89 ? -8.315 -11.132 -0.756 1.00 94.44 89 ALA A O 1
ATOM 748 N N . LYS A 1 90 ? -10.179 -10.971 -2.006 1.00 94.44 90 LYS A N 1
ATOM 749 C CA . LYS A 1 90 ? -9.526 -11.215 -3.297 1.00 94.44 90 LYS A CA 1
ATOM 750 C C . LYS A 1 90 ? -9.383 -9.875 -4.013 1.00 94.44 90 LYS A C 1
ATOM 752 O O . LYS A 1 90 ? -10.352 -9.127 -4.103 1.00 94.44 90 LYS A O 1
ATOM 757 N N . GLY A 1 91 ? -8.177 -9.569 -4.487 1.00 94.12 91 GLY A N 1
ATOM 758 C CA . GLY A 1 91 ? -7.928 -8.360 -5.272 1.00 94.12 91 GLY A CA 1
ATOM 759 C C . GLY A 1 91 ? -8.662 -8.382 -6.621 1.00 94.12 91 GLY A C 1
ATOM 760 O O . GLY A 1 91 ? -9.094 -9.449 -7.068 1.00 94.12 91 GLY A O 1
ATOM 761 N N . PRO A 1 92 ? -8.801 -7.222 -7.283 1.00 95.38 92 PRO A N 1
ATOM 762 C CA . PRO A 1 92 ? -9.387 -7.155 -8.616 1.00 95.38 92 PRO A CA 1
ATOM 763 C C . PRO A 1 92 ? -8.542 -7.946 -9.625 1.00 95.38 92 PRO A C 1
ATOM 765 O O . PRO A 1 92 ? -7.313 -7.961 -9.557 1.00 95.38 92 PRO A O 1
ATOM 768 N N . VAL A 1 93 ? -9.215 -8.593 -10.575 1.00 94.94 93 VAL A N 1
ATOM 769 C CA . VAL A 1 93 ? -8.585 -9.300 -11.699 1.00 94.94 93 VAL A CA 1
ATOM 770 C C . VAL A 1 93 ? -8.489 -8.381 -12.916 1.00 94.94 93 VAL A C 1
ATOM 772 O O . VAL A 1 93 ? -9.317 -7.490 -13.088 1.00 94.94 93 VAL A O 1
ATOM 775 N N . ALA A 1 94 ? -7.490 -8.595 -13.778 1.00 95.06 94 ALA A N 1
ATOM 776 C CA . ALA A 1 94 ? -7.311 -7.789 -14.991 1.00 95.06 94 ALA A CA 1
ATOM 777 C C . ALA A 1 94 ? -8.474 -7.942 -15.991 1.00 95.06 94 ALA A C 1
ATOM 779 O O . ALA A 1 94 ? -8.786 -7.017 -16.736 1.00 95.06 94 ALA A O 1
ATOM 780 N N . THR A 1 95 ? -9.120 -9.109 -16.013 1.00 94.62 95 THR A N 1
ATOM 781 C CA . THR A 1 95 ? -10.297 -9.395 -16.840 1.00 94.62 95 THR A CA 1
ATOM 782 C C . THR A 1 95 ? -11.275 -10.226 -16.027 1.00 94.62 95 THR A C 1
ATOM 784 O O . THR A 1 95 ? -10.856 -11.118 -15.287 1.00 94.62 95 THR A O 1
ATOM 787 N N . SER A 1 96 ? -12.568 -9.926 -16.142 1.00 91.75 96 SER A N 1
ATOM 788 C CA . SER A 1 96 ? -13.606 -10.681 -15.444 1.00 91.75 96 SER A CA 1
ATOM 789 C C . SER A 1 96 ? -13.632 -12.152 -15.882 1.00 91.75 96 SER A C 1
ATOM 791 O O . SER A 1 96 ? -13.289 -12.450 -17.029 1.00 91.75 96 SER A O 1
ATOM 793 N N . PRO A 1 97 ? -14.057 -13.078 -15.002 1.00 91.50 97 PRO A N 1
ATOM 794 C CA . PRO A 1 97 ? -14.169 -14.490 -15.348 1.00 91.50 97 PRO A CA 1
ATOM 795 C C . PRO A 1 97 ? -15.126 -14.725 -16.520 1.00 91.50 97 PRO A C 1
ATOM 797 O O . PRO A 1 97 ? -16.194 -14.116 -16.595 1.00 91.50 97 PRO A O 1
ATOM 800 N N . ILE A 1 98 ? -14.755 -15.646 -17.408 1.00 93.31 98 ILE A N 1
ATOM 801 C CA . ILE A 1 98 ? -15.633 -16.137 -18.471 1.00 93.31 98 ILE A CA 1
ATOM 802 C C . ILE A 1 98 ? -16.600 -17.144 -17.844 1.00 93.31 98 ILE A C 1
ATOM 804 O O . ILE A 1 98 ? -16.181 -18.050 -17.122 1.00 93.31 98 ILE A O 1
ATOM 808 N N . LYS A 1 99 ? -17.899 -16.968 -18.099 1.00 93.12 99 LYS A N 1
ATOM 809 C CA . LYS A 1 99 ? -18.934 -17.876 -17.602 1.00 93.12 99 LYS A CA 1
ATOM 810 C C . LYS A 1 99 ? -18.783 -19.249 -18.268 1.00 93.12 99 LYS A C 1
ATOM 812 O O . LYS A 1 99 ? -18.586 -19.310 -19.476 1.00 93.12 99 LYS A O 1
ATOM 817 N N . ASP A 1 100 ? -18.898 -20.314 -17.475 1.00 91.38 100 ASP A N 1
ATOM 818 C CA . ASP A 1 100 ? -18.886 -21.710 -17.935 1.00 91.38 100 ASP A CA 1
ATOM 819 C C . ASP A 1 100 ? -17.609 -22.098 -18.714 1.00 91.38 100 ASP A C 1
ATOM 821 O O . ASP A 1 100 ? -17.634 -22.960 -19.589 1.00 91.38 100 ASP A O 1
ATOM 825 N N . TYR A 1 101 ? -16.478 -21.449 -18.404 1.00 92.00 101 TYR A N 1
ATOM 826 C CA . TYR A 1 101 ? -15.186 -21.803 -18.986 1.00 92.00 101 TYR A CA 1
ATOM 827 C C . TYR A 1 101 ? -14.691 -23.135 -18.423 1.00 92.00 101 TYR A C 1
ATOM 829 O O . TYR A 1 101 ? -14.378 -23.230 -17.234 1.00 92.00 101 TYR A O 1
ATOM 837 N N . ASP A 1 102 ? -14.591 -24.135 -19.295 1.00 91.06 102 ASP A N 1
ATOM 838 C CA . ASP A 1 102 ? -13.996 -25.422 -18.963 1.00 91.06 102 ASP A CA 1
ATOM 839 C C . ASP A 1 102 ? -12.467 -25.301 -18.989 1.00 91.06 102 ASP A C 1
ATOM 841 O O . ASP A 1 102 ? -11.842 -25.087 -20.033 1.00 91.06 102 ASP A O 1
ATOM 845 N N . THR A 1 103 ? -11.858 -25.338 -17.806 1.00 87.88 103 THR A N 1
ATOM 846 C CA . THR A 1 103 ? -10.404 -25.267 -17.665 1.00 87.88 103 THR A CA 1
ATOM 847 C C . THR A 1 103 ? -9.771 -26.574 -18.134 1.00 87.88 103 THR A C 1
ATOM 849 O O . THR A 1 103 ? -10.268 -27.635 -17.766 1.00 87.88 103 THR A O 1
ATOM 852 N N . PRO A 1 104 ? -8.646 -26.533 -18.873 1.00 91.12 104 PRO A N 1
ATOM 853 C CA . PRO A 1 104 ? -7.937 -27.753 -19.236 1.00 91.12 104 PRO A CA 1
ATOM 854 C C . PRO A 1 104 ? -7.508 -28.515 -17.979 1.00 91.12 104 PRO A C 1
ATOM 856 O O . PRO A 1 104 ? -7.074 -27.903 -16.998 1.00 91.12 104 PRO A O 1
ATOM 859 N N . ASP A 1 105 ? -7.617 -29.840 -18.033 1.00 86.81 105 ASP A N 1
ATOM 860 C CA . ASP A 1 105 ? -7.228 -30.709 -16.927 1.00 86.81 105 ASP A CA 1
ATOM 861 C C . ASP A 1 105 ? -5.705 -30.685 -16.706 1.00 86.81 105 ASP A C 1
ATOM 863 O O . ASP A 1 105 ? -4.914 -30.566 -17.649 1.00 86.81 105 ASP A O 1
ATOM 867 N N . GLY A 1 106 ? -5.291 -30.776 -15.446 1.00 86.81 106 GLY A N 1
ATOM 868 C CA . GLY A 1 106 ? -3.892 -30.716 -15.050 1.00 86.81 106 GLY A CA 1
ATOM 869 C C . GLY A 1 106 ? -3.685 -31.037 -13.573 1.00 86.81 106 GLY A C 1
ATOM 870 O O . GLY A 1 106 ? -4.380 -30.527 -12.696 1.00 86.81 106 GLY A O 1
ATOM 871 N N . GLU A 1 107 ? -2.679 -31.860 -13.286 1.00 88.44 107 GLU A N 1
ATOM 872 C CA . GLU A 1 107 ? -2.339 -32.259 -11.922 1.00 88.44 107 GLU A CA 1
ATOM 873 C C . GLU A 1 107 ? -1.427 -31.224 -11.244 1.00 88.44 107 GLU A C 1
ATOM 875 O O . GLU A 1 107 ? -0.415 -30.786 -11.799 1.00 88.44 107 GLU A O 1
ATOM 880 N N . TYR A 1 108 ? -1.757 -30.852 -10.004 1.00 89.19 108 TYR A N 1
ATOM 881 C CA . TYR A 1 108 ? -0.907 -29.994 -9.179 1.00 89.19 108 TYR A CA 1
ATOM 882 C C . TYR A 1 108 ? -0.029 -30.834 -8.243 1.00 89.19 108 TYR A C 1
ATOM 884 O O . TYR A 1 108 ? -0.515 -31.428 -7.281 1.00 89.19 108 TYR A O 1
ATOM 892 N N . T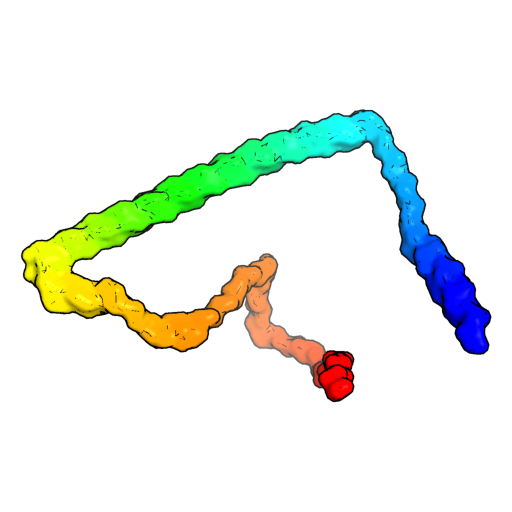YR A 1 109 ? 1.284 -30.824 -8.480 1.00 92.12 109 TYR A N 1
ATOM 893 C CA . TYR A 1 109 ? 2.272 -31.462 -7.608 1.00 92.12 109 TYR A CA 1
ATOM 894 C C . TYR A 1 109 ? 2.971 -30.429 -6.719 1.00 92.12 109 TYR A C 1
ATOM 896 O O . TYR A 1 109 ? 3.688 -29.550 -7.202 1.00 92.12 109 TYR A O 1
ATOM 904 N N . ASN A 1 110 ? 2.807 -30.545 -5.398 1.00 90.31 110 ASN A N 1
ATOM 905 C CA . ASN A 1 110 ? 3.500 -29.674 -4.452 1.00 90.31 110 ASN A CA 1
ATOM 906 C C . ASN A 1 110 ? 4.972 -30.100 -4.294 1.00 90.31 110 ASN A C 1
ATOM 908 O O . ASN A 1 110 ? 5.280 -31.058 -3.589 1.00 90.31 110 ASN A O 1
ATOM 912 N N . ILE A 1 111 ? 5.880 -29.347 -4.916 1.00 93.62 111 ILE A N 1
ATOM 913 C CA . ILE A 1 111 ? 7.338 -29.552 -4.849 1.00 93.62 111 ILE A CA 1
ATOM 914 C C . ILE A 1 111 ? 8.022 -28.741 -3.733 1.00 93.62 111 ILE A C 1
ATOM 916 O O . ILE A 1 111 ? 9.241 -28.555 -3.755 1.00 93.62 111 ILE A O 1
ATOM 920 N N . THR A 1 112 ? 7.259 -28.212 -2.769 1.00 93.88 112 THR A N 1
ATOM 921 C CA . THR A 1 112 ? 7.818 -27.423 -1.662 1.00 93.88 112 THR A CA 1
ATOM 922 C C . THR A 1 112 ? 8.779 -28.285 -0.854 1.00 93.88 112 THR A C 1
ATOM 924 O O . THR A 1 112 ? 8.399 -29.313 -0.290 1.00 93.88 112 THR A O 1
ATOM 927 N N . LYS A 1 113 ? 10.042 -27.857 -0.791 1.00 93.00 113 LYS A N 1
ATOM 928 C CA . LYS A 1 113 ? 11.084 -28.569 -0.057 1.00 93.00 113 LYS A CA 1
ATOM 929 C C . LYS A 1 113 ? 10.775 -28.543 1.440 1.00 93.00 113 LYS A C 1
ATOM 931 O O . LYS A 1 113 ? 10.693 -27.468 2.032 1.00 93.00 113 LYS A O 1
ATOM 936 N N . LYS A 1 114 ? 10.628 -29.726 2.034 1.00 92.12 114 LYS A N 1
ATOM 937 C CA . LYS A 1 114 ? 10.590 -29.897 3.487 1.00 92.12 114 LYS A CA 1
ATOM 938 C C . LYS A 1 114 ? 12.019 -29.854 4.021 1.00 92.12 114 LYS A C 1
ATOM 940 O O . LYS A 1 114 ? 12.934 -30.384 3.387 1.00 92.12 114 LYS A O 1
ATOM 945 N N . TRP A 1 115 ? 12.195 -29.165 5.136 1.00 89.00 115 TRP A N 1
ATOM 946 C CA . TRP A 1 115 ? 13.458 -29.074 5.849 1.00 89.00 115 TRP A CA 1
ATOM 947 C C . TRP A 1 115 ? 13.179 -29.619 7.245 1.00 89.00 115 TRP A C 1
ATOM 949 O O . TRP A 1 115 ? 12.453 -28.972 7.997 1.00 89.00 115 TRP A O 1
ATOM 959 N N . ASP A 1 116 ? 13.678 -30.825 7.508 1.00 77.31 116 ASP A N 1
ATOM 960 C CA . ASP A 1 116 ? 13.698 -31.457 8.831 1.00 77.31 116 ASP A CA 1
ATOM 961 C C . ASP A 1 116 ? 15.053 -31.192 9.506 1.00 77.31 116 ASP A C 1
ATOM 963 O O . ASP A 1 116 ? 16.069 -31.106 8.766 1.00 77.31 116 ASP A O 1
#

Foldseek 3Di:
DCVVVVVVVVVVVVPDDDDDDDDPVVVVVVVVVVVVVVVVVVVVVVVVVVVVVVVVVVVVVVLVVVCVVPVVVSVVVPDDDPVCPPPDDDDDDPDDDDPPDDDDDDDDDDPDDDDD

InterPro domains:
  IPR019192 Large ribosomal subunit protein mL40 [PF09812] (15-115)
  IPR039145 Large ribosomal subunit protein mL40, metazoa/plants [PTHR13359] (15-115)

Secondary structure (DSSP, 8-state):
--HHHHHHHHHHHHTPPPPPPPPHHHHHHHHHHHHHHHHHHHHHHHHHHHHHHHHHHHHHHHHHHHHHH-HHHHHHHTS--GGG-S---PPPPSSPPPTT--PPP------PPP--

Sequence (116 aa):
METGSHERKAQALIRKRQKVTMREEVAEQRAQLTKQWSQYKFEQHQKEVTVLKKIIVARDQALEELRQESEDLWLEAIQVDHVLLPFKAKGPVATSPIKDYDTPDGEYYNITKKWD

Radius of gyration: 28.32 Å; chains: 1; bounding box: 64×47×51 Å

pLDDT: mean 91.25, std 9.73, range [50.72, 98.62]

Organism: Portunus trituberculatus (NCBI:txid210409)